Protein AF-A0A960SB76-F1 (afdb_monomer_lite)

Radius of gyration: 14.6 Å; chains: 1; bounding box: 29×30×38 Å

Structure (mmCIF, N/CA/C/O backbone):
data_AF-A0A960SB76-F1
#
_entry.id   AF-A0A960SB76-F1
#
loop_
_atom_site.group_PDB
_atom_site.id
_atom_site.type_symbol
_atom_site.label_atom_id
_atom_site.label_alt_id
_atom_site.label_comp_id
_atom_site.label_asym_id
_atom_site.label_entity_id
_atom_site.label_seq_id
_atom_site.pdbx_PDB_ins_code
_atom_site.Cartn_x
_atom_site.Cartn_y
_atom_site.Cartn_z
_atom_site.occupancy
_atom_site.B_iso_or_equiv
_atom_site.auth_seq_id
_atom_site.auth_comp_id
_atom_site.auth_asym_id
_atom_site.auth_atom_id
_atom_site.pdbx_PDB_model_num
ATOM 1 N N . LEU A 1 1 ? -4.091 17.063 -7.296 1.00 58.09 1 LEU A N 1
ATOM 2 C CA . LEU A 1 1 ? -5.217 17.994 -7.557 1.00 58.09 1 LEU A CA 1
ATOM 3 C C . LEU A 1 1 ? -6.334 17.389 -8.410 1.00 58.09 1 LEU A C 1
ATOM 5 O O . LEU A 1 1 ? -7.477 17.639 -8.070 1.00 58.09 1 LEU A O 1
ATOM 9 N N . LYS A 1 2 ? -6.054 16.596 -9.459 1.00 62.38 2 LYS A N 1
ATOM 10 C CA . LYS A 1 2 ? -7.099 16.013 -10.329 1.00 62.38 2 LYS A CA 1
ATOM 11 C C . LYS A 1 2 ? -8.183 15.216 -9.572 1.00 62.38 2 LYS A C 1
ATOM 13 O O . LYS A 1 2 ? -9.356 15.488 -9.779 1.00 62.38 2 LYS A O 1
ATOM 18 N N . LEU A 1 3 ? -7.796 14.330 -8.636 1.00 62.97 3 LEU A N 1
ATOM 19 C CA . LEU A 1 3 ? -8.741 13.572 -7.782 1.00 62.97 3 LEU A CA 1
ATOM 20 C C . LEU A 1 3 ? -9.740 14.486 -7.058 1.00 62.97 3 LEU A C 1
ATOM 22 O O . LEU A 1 3 ? -10.942 14.267 -7.131 1.00 62.97 3 LEU A O 1
ATOM 26 N N . PHE A 1 4 ? -9.223 15.518 -6.393 1.00 72.00 4 PHE A N 1
ATOM 27 C CA . PHE A 1 4 ? -10.027 16.443 -5.601 1.00 72.00 4 PHE A CA 1
ATOM 28 C C . PHE A 1 4 ? -10.940 17.313 -6.472 1.00 72.00 4 PHE A C 1
ATOM 30 O O . PHE A 1 4 ? -12.082 17.556 -6.108 1.00 72.00 4 PHE A O 1
ATOM 37 N N . LEU A 1 5 ? -10.448 17.773 -7.625 1.00 75.56 5 LEU A N 1
ATOM 38 C CA . LEU A 1 5 ? -11.199 18.675 -8.501 1.00 75.56 5 LEU A CA 1
ATOM 39 C C . LEU A 1 5 ? -12.316 17.977 -9.285 1.00 75.56 5 LEU A C 1
ATOM 41 O O . LEU A 1 5 ? -13.345 18.594 -9.527 1.00 75.56 5 LEU A O 1
ATOM 45 N N . GLU A 1 6 ? -12.099 16.736 -9.722 1.00 79.69 6 GLU A N 1
ATOM 46 C CA . GLU A 1 6 ? -13.052 16.025 -10.589 1.00 79.69 6 GLU A CA 1
ATOM 47 C C . GLU A 1 6 ? -13.987 15.095 -9.812 1.00 79.69 6 GLU A C 1
ATOM 49 O O . GLU A 1 6 ? -15.130 14.916 -10.216 1.00 79.69 6 GLU A O 1
ATOM 54 N N . ASN A 1 7 ? -13.509 14.501 -8.715 1.00 75.75 7 ASN A N 1
ATOM 55 C CA . ASN A 1 7 ? -14.227 13.444 -7.999 1.00 75.75 7 ASN A CA 1
ATOM 56 C C . ASN A 1 7 ? -14.425 13.754 -6.504 1.00 75.75 7 ASN A C 1
ATOM 58 O O . ASN A 1 7 ? -14.872 12.890 -5.760 1.00 75.75 7 ASN A O 1
ATOM 62 N N . GLU A 1 8 ? -14.037 14.952 -6.048 1.00 81.88 8 GLU A N 1
ATOM 63 C CA . GLU A 1 8 ? -14.152 15.400 -4.648 1.00 81.88 8 GLU A CA 1
ATOM 64 C C . GLU A 1 8 ? -13.458 14.486 -3.616 1.00 81.88 8 GLU A C 1
ATOM 66 O O . GLU A 1 8 ? -13.692 14.584 -2.412 1.00 81.88 8 GLU A O 1
ATOM 71 N N . TYR A 1 9 ? -12.529 13.634 -4.060 1.00 83.19 9 TYR A N 1
ATOM 72 C CA . TYR A 1 9 ? -11.743 12.794 -3.162 1.00 83.19 9 TYR A CA 1
ATOM 73 C C . TYR A 1 9 ? -10.602 13.591 -2.524 1.00 83.19 9 TYR A C 1
ATOM 75 O O . TYR A 1 9 ? -9.678 14.058 -3.202 1.00 83.19 9 TYR A O 1
ATOM 83 N N . ALA A 1 10 ? -10.637 13.695 -1.196 1.00 84.94 10 ALA A N 1
ATOM 84 C CA . ALA A 1 10 ? -9.506 14.114 -0.380 1.00 84.94 10 ALA A CA 1
ATOM 85 C C . ALA A 1 10 ? -8.703 12.875 0.036 1.00 84.94 10 ALA A C 1
ATOM 87 O O . ALA A 1 10 ? -9.255 11.942 0.614 1.00 84.94 10 ALA A O 1
ATOM 88 N N . VAL A 1 11 ? -7.408 12.860 -0.282 1.00 89.19 11 VAL A N 1
ATOM 89 C CA . VAL A 1 11 ? -6.522 11.727 0.008 1.00 89.19 11 VAL A CA 1
ATOM 90 C C . VAL A 1 11 ? -5.282 12.234 0.722 1.00 89.19 11 VAL A C 1
ATOM 92 O O . VAL A 1 11 ? -4.611 13.143 0.229 1.00 89.19 11 VAL A O 1
ATOM 95 N N . ASP A 1 12 ? -4.959 11.599 1.844 1.00 92.19 12 ASP A N 1
ATOM 96 C CA . ASP A 1 12 ? -3.690 11.787 2.534 1.00 92.19 12 ASP A CA 1
ATOM 97 C C . ASP A 1 12 ? -2.642 10.845 1.936 1.00 92.19 12 ASP A C 1
ATOM 99 O O . ASP A 1 12 ? -2.794 9.622 1.947 1.00 92.19 12 ASP A O 1
ATOM 103 N N . VAL A 1 13 ? -1.561 11.413 1.399 1.00 93.44 13 VAL A N 1
ATOM 104 C CA . VAL A 1 13 ? -0.442 10.632 0.860 1.00 93.44 13 VAL A CA 1
ATOM 105 C C . VAL A 1 13 ? 0.603 10.457 1.953 1.00 93.44 13 VAL A C 1
ATOM 107 O O . VAL A 1 13 ? 1.308 11.400 2.311 1.00 93.44 13 VAL A O 1
ATOM 110 N N . ILE A 1 14 ? 0.714 9.236 2.472 1.00 94.00 14 ILE A N 1
ATOM 111 C CA . ILE A 1 14 ? 1.694 8.881 3.501 1.00 94.00 14 ILE A CA 1
ATOM 112 C C . ILE A 1 14 ? 2.873 8.171 2.839 1.00 94.00 14 ILE A C 1
ATOM 114 O O . ILE A 1 14 ? 2.724 7.077 2.301 1.00 94.00 14 ILE A O 1
ATOM 118 N N . ILE A 1 15 ? 4.056 8.783 2.911 1.00 94.12 15 ILE A N 1
ATOM 119 C CA . ILE A 1 15 ? 5.309 8.190 2.430 1.00 94.12 15 ILE A CA 1
ATOM 120 C C . ILE A 1 15 ? 6.125 7.757 3.654 1.00 94.12 15 ILE A C 1
ATOM 122 O O . ILE A 1 15 ? 6.704 8.615 4.329 1.00 94.12 15 ILE A O 1
ATOM 126 N N . PRO A 1 16 ? 6.172 6.455 3.990 1.00 90.81 16 PRO A N 1
ATOM 127 C CA . PRO A 1 16 ? 6.991 5.985 5.097 1.00 90.81 16 PRO A CA 1
ATOM 128 C C . PRO A 1 16 ? 8.476 6.161 4.758 1.00 90.81 16 PRO A C 1
ATOM 130 O O . PRO A 1 16 ? 8.943 5.753 3.698 1.00 90.81 16 PRO A O 1
ATOM 133 N N . THR A 1 17 ? 9.241 6.755 5.672 1.00 90.00 17 THR A N 1
ATOM 134 C CA . THR A 1 17 ? 10.686 6.989 5.494 1.00 90.00 17 THR A CA 1
ATOM 135 C C . THR A 1 17 ? 11.538 5.745 5.759 1.00 90.00 17 THR A C 1
ATOM 137 O O . THR A 1 17 ? 12.723 5.729 5.435 1.00 90.00 17 THR A O 1
ATOM 140 N N . GLN A 1 18 ? 10.948 4.703 6.350 1.00 92.00 18 GLN A N 1
ATOM 141 C CA . GLN A 1 18 ? 11.602 3.443 6.694 1.00 92.00 18 GLN A CA 1
ATOM 142 C C . GLN A 1 18 ? 10.618 2.270 6.602 1.00 92.00 18 GLN A C 1
ATOM 144 O O . GLN A 1 18 ? 9.436 2.416 6.908 1.00 92.00 18 GLN A O 1
ATOM 149 N N . ILE A 1 19 ? 11.127 1.095 6.222 1.00 90.88 19 ILE A N 1
ATOM 150 C CA . ILE A 1 19 ? 10.364 -0.168 6.187 1.00 90.88 19 ILE A CA 1
ATOM 151 C C . ILE A 1 19 ? 10.632 -1.009 7.445 1.00 90.88 19 ILE A C 1
ATOM 153 O O . ILE A 1 19 ? 9.782 -1.781 7.881 1.00 90.88 19 ILE A O 1
ATOM 157 N N . LYS A 1 20 ? 11.813 -0.857 8.057 1.00 92.56 20 LYS A N 1
ATOM 158 C CA . LYS A 1 20 ? 12.216 -1.603 9.250 1.00 92.56 20 LYS A CA 1
ATOM 159 C C . LYS A 1 20 ? 13.014 -0.705 10.209 1.00 92.56 20 LYS A C 1
ATOM 161 O O . LYS A 1 20 ? 14.111 -0.292 9.836 1.00 92.56 20 LYS A O 1
ATOM 166 N N . PRO A 1 21 ? 12.520 -0.457 11.437 1.00 92.50 21 PRO A N 1
ATOM 167 C CA . PRO A 1 21 ? 11.187 -0.827 11.930 1.00 92.50 21 PRO A CA 1
ATOM 168 C C . PRO A 1 21 ? 10.080 -0.065 11.183 1.00 92.50 21 PRO A C 1
ATOM 170 O O . PRO A 1 21 ? 10.284 1.080 10.786 1.00 92.50 21 PRO A O 1
ATOM 173 N N . LEU A 1 22 ? 8.917 -0.687 10.987 1.00 92.56 22 LEU A N 1
ATOM 174 C CA . LEU A 1 22 ? 7.781 -0.024 10.342 1.00 92.56 22 LEU A CA 1
ATOM 175 C C . LEU A 1 22 ? 7.196 1.045 11.294 1.00 92.56 22 LEU A C 1
ATOM 177 O O . LEU A 1 22 ? 7.074 0.775 12.493 1.00 92.56 22 LEU A O 1
ATOM 181 N N . PRO A 1 23 ? 6.891 2.273 10.827 1.00 93.62 23 PRO A N 1
ATOM 182 C CA . PRO A 1 23 ? 6.326 3.307 11.687 1.00 93.62 23 PRO A CA 1
ATOM 183 C C . PRO A 1 23 ? 4.856 3.019 12.027 1.00 93.62 23 PRO A C 1
ATOM 185 O O . PRO A 1 23 ? 4.184 2.209 11.388 1.00 93.62 23 PRO A O 1
ATOM 188 N N . SER A 1 24 ? 4.329 3.713 13.034 1.00 92.50 24 SER A N 1
ATOM 189 C CA . SER A 1 24 ? 2.886 3.764 13.265 1.00 92.50 24 SER A CA 1
ATOM 190 C C . SER A 1 24 ? 2.203 4.657 12.227 1.00 92.50 24 SER A C 1
ATOM 192 O O . SER A 1 24 ? 2.793 5.603 11.707 1.00 92.50 24 SER A O 1
ATOM 194 N N . PHE A 1 25 ? 0.936 4.364 11.948 1.00 94.50 25 PHE A N 1
ATOM 195 C CA . PHE A 1 25 ? 0.111 5.130 11.018 1.00 94.50 25 PHE A CA 1
ATOM 196 C C . PHE A 1 25 ? -1.017 5.840 11.776 1.00 94.50 25 PHE A C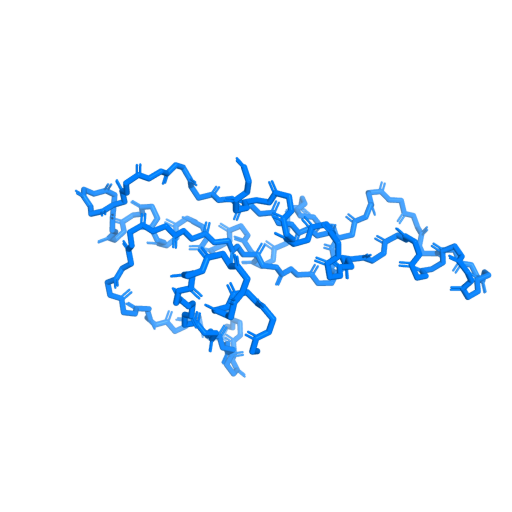 1
ATOM 198 O O . PHE A 1 25 ? -1.485 5.309 12.791 1.00 94.50 25 PHE A O 1
ATOM 205 N N . PRO A 1 26 ? -1.470 7.019 11.310 1.00 94.12 26 PRO A N 1
ATOM 206 C CA . PRO A 1 26 ? -2.648 7.673 11.867 1.00 94.12 26 PRO A CA 1
ATOM 207 C C . PRO A 1 26 ? -3.905 6.812 11.644 1.00 94.12 26 PRO A C 1
ATOM 209 O O . PRO A 1 26 ? -3.879 5.898 10.816 1.00 94.12 26 PRO A O 1
ATOM 212 N N . PRO A 1 27 ? -5.008 7.078 12.361 1.00 94.00 27 PRO A N 1
ATOM 213 C CA . PRO A 1 27 ? -6.286 6.421 12.104 1.00 94.00 27 PRO A CA 1
ATOM 214 C C . PRO A 1 27 ? -6.763 6.661 10.667 1.00 94.00 27 PRO A C 1
ATOM 216 O O . PRO A 1 27 ? -6.826 7.804 10.217 1.00 94.00 27 PRO A O 1
ATOM 219 N N . MET A 1 28 ? -7.118 5.588 9.965 1.00 93.25 28 MET A N 1
ATOM 220 C CA . MET A 1 28 ? -7.579 5.610 8.578 1.00 93.25 28 MET A CA 1
ATOM 221 C C . MET A 1 28 ? -8.844 4.764 8.419 1.00 93.25 28 MET A C 1
ATOM 223 O O . MET A 1 28 ? -9.087 3.818 9.171 1.00 93.25 28 MET A O 1
ATOM 227 N N . LYS A 1 29 ? -9.649 5.121 7.417 1.00 94.06 29 LYS A N 1
ATOM 228 C CA . LYS A 1 29 ? -10.914 4.449 7.087 1.00 94.06 29 LYS A CA 1
ATOM 229 C C . LYS A 1 29 ? -10.806 3.616 5.816 1.00 94.06 29 LYS A C 1
ATOM 231 O O . LYS A 1 29 ? -11.243 2.471 5.783 1.00 94.06 29 LYS A O 1
ATOM 236 N N . ASN A 1 30 ? -10.166 4.168 4.790 1.00 94.44 30 ASN A N 1
ATOM 237 C CA . ASN A 1 30 ? -9.941 3.522 3.503 1.00 94.44 30 ASN A CA 1
ATOM 238 C C . ASN A 1 30 ? -8.451 3.613 3.195 1.00 94.44 30 ASN A C 1
ATOM 240 O O . ASN A 1 30 ? -7.856 4.682 3.327 1.00 94.44 30 ASN A O 1
ATOM 244 N N . VAL A 1 31 ? -7.845 2.488 2.824 1.00 96.31 31 VAL A N 1
ATOM 245 C CA . VAL A 1 31 ? -6.396 2.396 2.645 1.00 96.31 31 VAL A CA 1
ATOM 246 C C . VAL A 1 31 ? -6.088 1.705 1.327 1.00 96.31 31 VAL A C 1
ATOM 248 O O . VAL A 1 31 ? -6.519 0.575 1.094 1.00 96.31 31 VAL A O 1
ATOM 251 N N . LEU A 1 32 ? -5.286 2.383 0.508 1.00 97.12 32 LEU A N 1
ATOM 252 C CA . LEU A 1 32 ? -4.611 1.822 -0.653 1.00 97.12 32 LEU A CA 1
ATOM 253 C C . LEU A 1 32 ? -3.105 1.872 -0.400 1.00 97.12 32 LEU A C 1
ATOM 255 O O . LEU A 1 32 ? -2.535 2.946 -0.215 1.00 97.12 32 LEU A O 1
ATOM 259 N N . ILE A 1 33 ? -2.462 0.710 -0.403 1.00 96.94 33 ILE A N 1
ATOM 260 C CA . ILE A 1 33 ? -1.006 0.595 -0.323 1.00 96.94 33 ILE A CA 1
ATOM 261 C C . ILE A 1 33 ? -0.480 0.44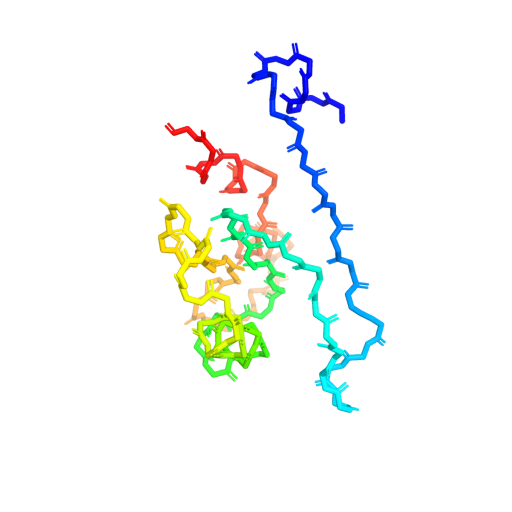8 -1.745 1.00 96.94 33 ILE A C 1
ATOM 263 O O . ILE A 1 33 ? -0.916 -0.448 -2.465 1.00 96.94 33 ILE A O 1
ATOM 267 N N . VAL A 1 34 ? 0.451 1.312 -2.139 1.00 96.94 34 VAL A N 1
ATOM 268 C CA . VAL A 1 34 ? 1.073 1.279 -3.467 1.00 96.94 34 VAL A CA 1
ATOM 269 C C . VAL A 1 34 ? 2.563 0.997 -3.308 1.00 96.94 34 VAL A C 1
ATOM 271 O O . VAL A 1 34 ? 3.250 1.711 -2.577 1.00 96.94 34 VAL A O 1
ATOM 274 N N . GLU A 1 35 ? 3.068 -0.035 -3.977 1.00 95.50 35 GLU A N 1
ATOM 275 C CA . GLU A 1 35 ? 4.488 -0.397 -3.977 1.00 95.50 35 GLU A CA 1
ATOM 276 C C . GLU A 1 35 ? 5.004 -0.646 -5.402 1.00 95.50 35 GLU A C 1
ATOM 278 O O . GLU A 1 35 ? 4.258 -1.061 -6.276 1.00 95.50 35 GLU A O 1
ATOM 283 N N . GLU A 1 36 ? 6.281 -0.364 -5.668 1.00 94.25 36 GLU A N 1
ATOM 284 C CA . GLU A 1 36 ? 6.872 -0.609 -6.995 1.00 94.25 36 GLU A CA 1
ATOM 285 C C . GLU A 1 36 ? 7.000 -2.110 -7.291 1.00 94.25 36 GLU A C 1
ATOM 287 O O . GLU A 1 36 ? 6.847 -2.540 -8.425 1.00 94.25 36 GLU A O 1
ATOM 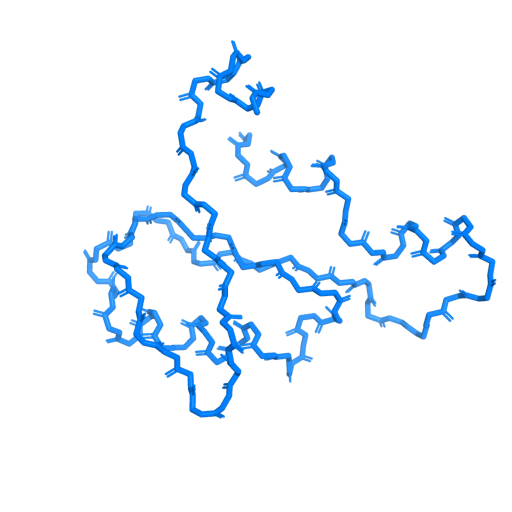292 N N . ALA A 1 37 ? 7.271 -2.920 -6.267 1.00 93.88 37 ALA A N 1
ATOM 293 C CA . ALA A 1 37 ? 7.439 -4.361 -6.404 1.00 93.88 37 ALA A CA 1
ATOM 294 C C . ALA A 1 37 ? 6.090 -5.093 -6.560 1.00 93.88 37 ALA A C 1
ATOM 296 O O . ALA A 1 37 ? 5.031 -4.538 -6.256 1.00 93.88 37 ALA A O 1
ATOM 297 N N . PRO A 1 38 ? 6.095 -6.370 -6.978 1.00 95.81 38 PRO A N 1
ATOM 298 C CA . PRO A 1 38 ? 4.913 -7.213 -6.874 1.00 95.81 38 PRO A CA 1
ATOM 299 C C . PRO A 1 38 ? 4.422 -7.327 -5.429 1.00 95.81 38 PRO A C 1
ATOM 301 O O . PRO A 1 38 ? 5.209 -7.427 -4.489 1.00 95.81 38 PRO A O 1
ATOM 304 N N . THR A 1 39 ? 3.103 -7.385 -5.252 1.00 96.62 39 THR A N 1
ATOM 305 C CA . THR A 1 39 ? 2.486 -7.355 -3.913 1.00 96.62 39 THR A CA 1
ATOM 306 C C . THR A 1 39 ? 2.720 -8.623 -3.087 1.00 96.62 39 THR A C 1
ATOM 308 O O . THR A 1 39 ? 2.557 -8.634 -1.861 1.00 96.62 39 THR A O 1
ATOM 311 N N . ALA A 1 40 ? 3.064 -9.738 -3.730 1.00 95.31 40 ALA A N 1
ATOM 312 C CA . ALA A 1 40 ? 3.319 -10.996 -3.044 1.00 95.31 40 ALA A CA 1
ATOM 313 C C . ALA A 1 40 ? 4.619 -10.906 -2.234 1.00 95.31 40 ALA A C 1
ATOM 315 O O . ALA A 1 40 ? 5.684 -10.672 -2.795 1.00 95.31 40 ALA A O 1
ATOM 316 N N . HIS A 1 41 ? 4.535 -11.146 -0.922 1.00 93.69 41 HIS A N 1
ATOM 317 C CA . HIS A 1 41 ? 5.679 -11.087 0.004 1.00 93.69 41 HIS A CA 1
ATOM 318 C C . HIS A 1 41 ? 6.390 -9.713 0.060 1.00 93.69 41 HIS A C 1
ATOM 320 O O . HIS A 1 41 ? 7.515 -9.628 0.550 1.00 93.69 41 HIS A O 1
ATOM 326 N N . GLY A 1 42 ? 5.741 -8.650 -0.430 1.00 93.19 42 GLY A N 1
ATOM 327 C CA . GLY A 1 42 ? 6.234 -7.273 -0.386 1.00 93.19 42 GLY A CA 1
ATOM 328 C C . GLY A 1 42 ? 6.067 -6.616 0.985 1.00 93.19 42 GLY A C 1
ATOM 329 O O . GLY A 1 42 ? 5.377 -7.128 1.872 1.00 93.19 42 GLY A O 1
ATOM 330 N N . TRP A 1 43 ? 6.673 -5.441 1.163 1.00 95.69 43 TRP A N 1
ATOM 331 C CA . TRP A 1 43 ? 6.576 -4.684 2.417 1.00 95.69 43 TRP A CA 1
ATOM 332 C C . TRP A 1 43 ? 5.159 -4.145 2.649 1.00 95.69 43 TRP A C 1
ATOM 334 O O . TRP A 1 43 ? 4.740 -3.993 3.798 1.00 95.69 43 TRP A O 1
ATOM 344 N N . GLY A 1 44 ? 4.380 -3.946 1.579 1.00 96.81 44 GLY A N 1
ATOM 345 C CA . GLY A 1 44 ? 2.967 -3.604 1.690 1.00 96.81 44 GLY A CA 1
ATOM 346 C C . GLY A 1 44 ? 2.134 -4.668 2.418 1.00 96.81 44 GLY A C 1
ATOM 347 O O . GLY A 1 44 ? 1.086 -4.346 2.975 1.00 96.81 44 GLY A O 1
ATOM 348 N N . ALA A 1 45 ? 2.590 -5.927 2.470 1.00 96.75 45 ALA A N 1
ATOM 349 C CA . ALA A 1 45 ? 1.937 -6.970 3.264 1.00 96.75 45 ALA A CA 1
ATOM 350 C C . ALA A 1 45 ? 2.079 -6.725 4.777 1.00 96.75 45 ALA A C 1
ATOM 352 O O . ALA A 1 45 ? 1.110 -6.904 5.513 1.00 96.75 45 ALA A O 1
ATOM 353 N N . GLU A 1 46 ? 3.249 -6.266 5.229 1.00 96.62 46 GLU A N 1
ATOM 354 C CA . GLU A 1 46 ? 3.500 -5.940 6.640 1.00 96.62 46 GLU A CA 1
ATOM 355 C C . GLU A 1 46 ? 2.674 -4.725 7.077 1.00 96.62 46 GLU A C 1
ATOM 357 O O . GLU A 1 46 ? 2.047 -4.740 8.135 1.00 96.62 46 GLU A O 1
ATOM 362 N N . VAL A 1 47 ? 2.584 -3.702 6.219 1.00 96.75 47 VAL A N 1
ATOM 363 C CA . VAL A 1 47 ? 1.713 -2.538 6.454 1.00 96.75 47 VAL A CA 1
ATOM 364 C C . VAL A 1 47 ? 0.255 -2.968 6.582 1.00 96.75 47 VAL A C 1
ATOM 366 O O . VAL A 1 47 ? -0.416 -2.578 7.536 1.00 96.75 47 VAL A O 1
ATOM 369 N N . ALA A 1 48 ? -0.236 -3.802 5.661 1.00 97.38 48 ALA A N 1
ATOM 370 C CA . ALA A 1 48 ? -1.604 -4.305 5.719 1.00 97.38 48 ALA A CA 1
ATOM 371 C C . ALA A 1 48 ? -1.865 -5.112 7.000 1.00 97.38 48 ALA A C 1
ATOM 373 O O . ALA A 1 48 ? -2.905 -4.928 7.632 1.00 97.38 48 ALA A O 1
ATOM 374 N N . ALA A 1 49 ? -0.919 -5.958 7.417 1.00 97.06 49 ALA A N 1
ATOM 375 C CA . ALA A 1 49 ? -1.024 -6.732 8.649 1.00 97.06 49 ALA A CA 1
ATOM 376 C C . ALA A 1 49 ? -1.056 -5.831 9.896 1.00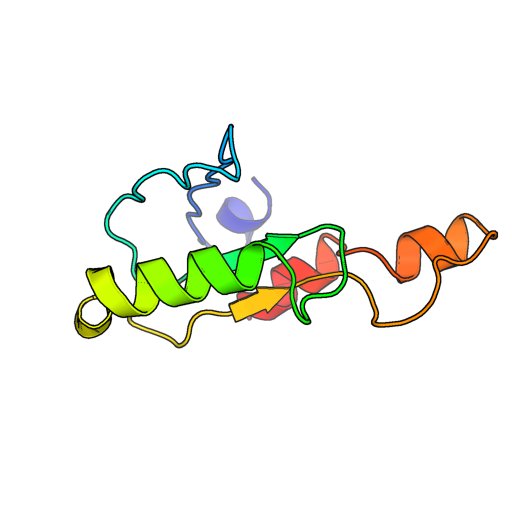 97.06 49 ALA A C 1
ATOM 378 O O . ALA A 1 49 ? -1.928 -6.002 10.750 1.00 97.06 49 ALA A O 1
ATOM 379 N N . GLN A 1 50 ? -0.169 -4.833 9.983 1.00 96.50 50 GLN A N 1
ATOM 380 C CA . GLN A 1 50 ? -0.149 -3.876 11.092 1.00 96.50 50 GLN A CA 1
ATOM 381 C C . GLN A 1 50 ? -1.456 -3.075 11.166 1.00 96.50 50 GLN A C 1
ATOM 383 O O . GLN A 1 50 ? -2.025 -2.927 12.249 1.00 96.50 50 GLN A O 1
ATOM 388 N N . LEU A 1 51 ? -1.953 -2.566 10.036 1.00 97.06 51 LEU A N 1
ATOM 389 C CA . LEU A 1 51 ? -3.201 -1.799 9.983 1.00 97.06 51 LEU A CA 1
ATOM 390 C C . LEU A 1 51 ? -4.414 -2.662 10.321 1.00 97.06 51 LEU A C 1
ATOM 392 O O . LEU A 1 51 ? -5.246 -2.244 11.119 1.00 97.06 51 LEU A O 1
ATOM 396 N N . ALA A 1 52 ? -4.486 -3.887 9.804 1.00 97.31 52 ALA A N 1
ATOM 397 C CA . ALA A 1 52 ? -5.529 -4.827 10.190 1.00 97.31 52 ALA A CA 1
ATOM 398 C C . ALA A 1 52 ? -5.475 -5.139 11.695 1.00 97.31 52 ALA A C 1
ATOM 400 O O . ALA A 1 52 ? -6.512 -5.179 12.338 1.00 97.31 52 ALA A O 1
ATOM 401 N N . ALA A 1 53 ? -4.292 -5.300 12.293 1.00 97.06 53 ALA A N 1
ATOM 402 C CA . ALA A 1 53 ? -4.170 -5.580 13.724 1.00 97.06 53 ALA A CA 1
ATOM 403 C C . ALA A 1 53 ? -4.531 -4.378 14.617 1.00 97.06 53 ALA A C 1
ATOM 405 O O . ALA A 1 53 ? -5.077 -4.557 15.705 1.00 97.06 53 ALA A O 1
ATOM 406 N N . THR A 1 54 ? -4.215 -3.157 14.179 1.00 97.06 54 THR A N 1
ATOM 407 C CA . THR A 1 54 ? -4.328 -1.940 15.007 1.00 97.06 54 THR A CA 1
ATOM 408 C C . THR A 1 54 ? -5.577 -1.106 14.730 1.00 97.06 54 THR A C 1
ATOM 410 O O . THR A 1 54 ? -6.005 -0.355 15.603 1.00 97.06 54 THR A O 1
ATOM 413 N N . GLN A 1 55 ? -6.171 -1.235 13.543 1.00 97.12 55 GLN A N 1
ATOM 414 C CA . GLN A 1 55 ? -7.243 -0.367 13.048 1.00 97.12 55 GLN A CA 1
ATOM 415 C C . GLN A 1 55 ? -8.450 -1.146 12.496 1.00 97.12 55 GLN A C 1
ATOM 417 O O . GLN A 1 55 ? -9.326 -0.544 11.887 1.00 97.12 55 GLN A O 1
ATOM 422 N N . PHE A 1 56 ? -8.554 -2.465 12.729 1.00 96.50 56 PHE A N 1
ATOM 423 C CA . PHE A 1 56 ? -9.634 -3.307 12.179 1.00 96.50 56 PHE A CA 1
ATOM 424 C C . PHE A 1 56 ? -11.035 -2.689 12.292 1.00 96.50 56 PHE A C 1
ATOM 426 O O . PHE A 1 56 ? -11.786 -2.665 11.324 1.00 96.50 56 PHE A O 1
ATOM 433 N N . TYR A 1 57 ? -11.378 -2.170 13.473 1.00 96.56 57 TYR A N 1
ATOM 434 C CA . TYR A 1 57 ? -12.714 -1.644 13.761 1.00 96.56 57 TYR A CA 1
ATOM 435 C C . TYR A 1 57 ? -12.989 -0.254 13.169 1.00 96.56 57 TYR A C 1
ATOM 437 O O . TYR A 1 57 ? -14.135 0.186 13.201 1.00 96.56 57 TYR A O 1
ATOM 445 N N . THR A 1 58 ? -11.970 0.453 12.670 1.00 95.44 58 THR A N 1
ATOM 446 C CA . THR A 1 58 ? -12.127 1.787 12.065 1.00 95.44 58 THR A CA 1
ATOM 4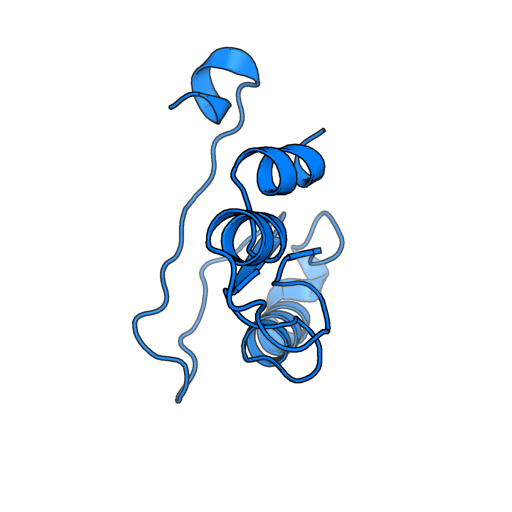47 C C . THR A 1 58 ? -12.130 1.757 10.541 1.00 95.44 58 THR A C 1
ATOM 449 O O . THR A 1 58 ? -12.512 2.750 9.927 1.00 95.44 58 THR A O 1
ATOM 452 N N . LEU A 1 59 ? -11.705 0.647 9.932 1.00 96.44 59 LEU A N 1
ATOM 453 C CA . LEU A 1 59 ? -11.700 0.484 8.483 1.00 96.44 59 LEU A CA 1
ATOM 454 C C . LEU A 1 59 ? -13.135 0.373 7.948 1.00 96.44 59 LEU A C 1
ATOM 456 O O . LEU A 1 59 ? -13.928 -0.442 8.413 1.00 96.44 59 LEU A O 1
ATOM 460 N N . GLU A 1 60 ? -13.449 1.177 6.937 1.00 96.25 60 GLU A N 1
ATOM 461 C CA . GLU A 1 60 ? -14.748 1.198 6.250 1.00 96.25 60 GLU A CA 1
ATOM 462 C C . GLU A 1 60 ? -14.747 0.324 4.982 1.00 96.25 60 GLU A C 1
ATOM 464 O O . GLU A 1 60 ? -15.804 0.033 4.424 1.00 96.25 60 GLU A O 1
ATOM 469 N N . ALA A 1 61 ? -13.571 -0.133 4.538 1.00 94.69 61 ALA A N 1
ATOM 470 C CA . ALA A 1 61 ? -13.395 -1.051 3.416 1.00 94.69 61 ALA A CA 1
ATOM 471 C C . ALA A 1 61 ? -12.161 -1.954 3.624 1.00 94.69 61 ALA A C 1
ATOM 473 O O . ALA A 1 61 ? -11.268 -1.605 4.405 1.00 94.69 61 ALA A O 1
ATOM 474 N N . PRO A 1 62 ? -12.066 -3.101 2.922 1.00 95.69 62 PRO A N 1
ATOM 475 C CA . PRO A 1 62 ? -10.857 -3.920 2.923 1.00 95.69 62 PRO A CA 1
ATOM 476 C C . PRO A 1 62 ? -9.622 -3.121 2.492 1.00 95.69 62 PRO A C 1
ATOM 478 O O . PRO A 1 62 ? -9.694 -2.298 1.581 1.00 95.69 62 PRO A O 1
ATOM 481 N N . ILE A 1 63 ? -8.474 -3.401 3.115 1.00 97.38 63 ILE A N 1
ATOM 482 C CA . ILE A 1 63 ? -7.194 -2.801 2.718 1.00 97.38 63 ILE A CA 1
ATOM 483 C C . ILE A 1 63 ? -6.852 -3.275 1.302 1.00 97.38 63 ILE A C 1
ATOM 485 O O . ILE A 1 63 ? -6.678 -4.473 1.065 1.00 97.38 63 ILE A O 1
ATOM 489 N N . ALA A 1 64 ? -6.725 -2.329 0.377 1.00 96.94 64 ALA A N 1
ATOM 490 C CA . ALA A 1 64 ? -6.321 -2.586 -0.994 1.00 96.94 64 ALA A CA 1
ATOM 491 C C . ALA A 1 64 ? -4.800 -2.475 -1.147 1.00 96.94 64 ALA A C 1
ATOM 493 O O . ALA A 1 64 ? -4.143 -1.671 -0.479 1.00 96.94 64 ALA A O 1
ATOM 494 N N . ARG A 1 65 ? -4.231 -3.274 -2.054 1.00 97.06 65 ARG A N 1
ATOM 495 C CA . ARG A 1 65 ? -2.806 -3.226 -2.397 1.00 97.06 65 ARG A CA 1
ATOM 496 C C . ARG A 1 65 ? -2.634 -3.221 -3.906 1.00 97.06 65 ARG A C 1
ATOM 498 O O . ARG A 1 65 ? -3.230 -4.047 -4.592 1.00 97.06 65 ARG A O 1
ATOM 505 N N . LEU A 1 66 ? -1.795 -2.317 -4.387 1.00 97.38 66 LEU A N 1
ATOM 506 C CA . LEU A 1 66 ? -1.423 -2.166 -5.782 1.00 97.38 66 LEU A CA 1
ATOM 507 C C . LEU A 1 66 ? 0.100 -2.246 -5.886 1.00 97.38 66 LEU A C 1
ATOM 509 O O . LEU A 1 66 ? 0.814 -1.518 -5.201 1.00 97.38 66 LEU A O 1
ATOM 513 N N . GLY A 1 67 ? 0.587 -3.132 -6.742 1.00 96.25 67 GLY A N 1
ATOM 514 C CA . GLY A 1 67 ? 2.008 -3.278 -7.019 1.00 96.25 67 GLY A CA 1
ATOM 515 C C . GLY A 1 67 ? 2.246 -3.638 -8.472 1.00 96.25 67 GLY A C 1
ATOM 516 O O . GLY A 1 67 ? 1.289 -3.703 -9.245 1.00 96.25 67 GLY A O 1
ATOM 517 N N . ALA A 1 68 ? 3.504 -3.863 -8.836 1.00 96.12 68 ALA A N 1
ATOM 518 C CA . ALA A 1 68 ? 3.833 -4.304 -10.183 1.00 96.12 68 ALA A CA 1
ATOM 519 C C . ALA A 1 68 ? 3.293 -5.703 -10.501 1.00 96.12 68 ALA A C 1
ATOM 521 O O . ALA A 1 68 ? 3.008 -6.515 -9.610 1.00 96.12 68 ALA A O 1
ATOM 522 N N . ASP A 1 69 ? 3.212 -5.996 -11.794 1.00 94.81 69 ASP A N 1
ATOM 523 C CA . ASP A 1 69 ? 2.869 -7.321 -12.286 1.00 94.81 69 ASP A CA 1
ATOM 524 C C . ASP A 1 69 ? 3.869 -8.380 -11.795 1.00 94.81 69 ASP A C 1
ATOM 526 O O . ASP A 1 69 ? 5.076 -8.155 -11.694 1.00 94.81 69 ASP A O 1
ATOM 530 N N . ALA A 1 70 ? 3.367 -9.582 -11.497 1.00 94.00 70 ALA A N 1
ATOM 531 C CA . ALA A 1 70 ? 4.150 -10.678 -10.920 1.00 94.00 70 ALA A CA 1
ATOM 532 C C . ALA A 1 70 ? 5.009 -11.423 -11.963 1.00 94.00 70 ALA A C 1
ATOM 534 O O . ALA A 1 70 ? 4.958 -12.650 -12.076 1.00 94.00 70 ALA A O 1
ATOM 535 N N . HIS A 1 71 ? 5.804 -10.686 -12.734 1.00 93.31 71 HIS A N 1
ATOM 536 C CA . HIS A 1 71 ? 6.753 -11.217 -13.706 1.00 93.31 71 HIS A CA 1
ATOM 537 C C . HIS A 1 71 ? 8.086 -10.449 -13.651 1.00 93.31 71 HIS A C 1
ATOM 539 O O . HIS A 1 71 ? 8.144 -9.346 -13.108 1.00 93.31 71 HIS A O 1
ATOM 545 N N . PRO A 1 72 ? 9.183 -11.000 -14.206 1.00 93.06 72 PRO A N 1
ATOM 546 C CA . PRO A 1 72 ? 10.437 -10.260 -14.330 1.00 93.06 72 PRO A CA 1
ATOM 547 C C . PRO A 1 72 ? 10.238 -8.931 -15.065 1.00 93.06 72 PRO A C 1
ATOM 549 O O . PRO A 1 72 ? 9.463 -8.870 -16.023 1.00 93.06 72 PRO A O 1
ATOM 552 N N . ILE A 1 73 ? 10.953 -7.888 -14.637 1.00 93.06 73 ILE A N 1
ATOM 553 C CA . ILE A 1 73 ? 10.851 -6.562 -15.252 1.00 93.06 73 ILE A CA 1
ATOM 554 C C . ILE A 1 73 ? 11.308 -6.631 -16.719 1.00 93.06 73 ILE A C 1
ATOM 556 O O . ILE A 1 73 ? 12.436 -7.058 -16.993 1.00 93.06 73 ILE A O 1
ATOM 560 N N . PRO A 1 74 ? 10.453 -6.237 -17.679 1.00 94.94 74 PRO A N 1
ATOM 561 C CA . PRO A 1 74 ? 10.816 -6.225 -19.089 1.00 94.94 74 PRO A CA 1
ATOM 562 C C . PRO A 1 74 ? 11.920 -5.206 -19.396 1.00 94.94 74 PRO A C 1
ATOM 564 O O . PRO A 1 74 ? 11.902 -4.093 -18.892 1.00 94.94 74 PRO A O 1
ATOM 567 N N . ALA A 1 75 ? 12.833 -5.534 -20.315 1.00 96.00 75 ALA A N 1
ATOM 568 C CA . ALA A 1 75 ? 13.898 -4.607 -20.729 1.00 96.00 75 ALA A CA 1
ATOM 569 C C . ALA A 1 75 ? 13.404 -3.444 -21.615 1.00 96.00 75 ALA A C 1
ATOM 571 O O . ALA A 1 75 ? 14.082 -2.428 -21.759 1.00 96.00 75 ALA A O 1
ATOM 572 N N . SER A 1 76 ? 12.245 -3.601 -22.264 1.00 97.44 76 SER A N 1
ATOM 573 C CA . SER A 1 76 ? 11.635 -2.516 -23.032 1.00 97.44 76 SER A CA 1
ATOM 574 C C . SER A 1 76 ? 11.002 -1.512 -22.081 1.00 97.44 76 SER A C 1
ATOM 576 O O . SER A 1 76 ? 10.085 -1.871 -21.346 1.00 97.44 76 SER A O 1
ATOM 578 N N . LYS A 1 77 ? 11.392 -0.239 -22.192 1.00 95.62 77 LYS A N 1
ATOM 579 C CA . LYS A 1 77 ? 10.845 0.858 -21.381 1.00 95.62 77 LYS A CA 1
ATOM 580 C C . LYS A 1 77 ? 9.314 0.925 -21.401 1.00 95.62 77 LYS A C 1
ATOM 582 O O . LYS A 1 77 ? 8.696 1.238 -20.387 1.00 95.62 77 LYS A O 1
ATOM 587 N N . SER A 1 78 ? 8.691 0.643 -22.548 1.00 96.50 78 SER A N 1
ATOM 588 C CA . SER A 1 78 ? 7.228 0.667 -22.664 1.00 96.50 78 SER A CA 1
ATOM 589 C C . SER A 1 78 ? 6.566 -0.450 -21.856 1.00 96.50 78 SER A C 1
ATOM 591 O O . SER A 1 78 ? 5.508 -0.236 -21.279 1.00 96.50 78 SER A O 1
ATOM 593 N N . LEU A 1 79 ? 7.192 -1.628 -21.810 1.00 95.44 79 LEU A N 1
ATOM 594 C CA . LEU A 1 79 ? 6.686 -2.785 -21.074 1.00 95.44 79 LEU A CA 1
ATOM 595 C C . LEU A 1 79 ? 7.024 -2.697 -19.583 1.00 95.44 79 LEU A C 1
ATOM 597 O O . LEU A 1 79 ? 6.191 -3.051 -18.762 1.00 95.44 79 LEU A O 1
ATOM 601 N N . GLU A 1 80 ? 8.199 -2.172 -19.235 1.00 95.00 80 GLU A N 1
ATOM 602 C CA . GLU A 1 80 ? 8.555 -1.816 -17.858 1.00 95.00 80 GLU A CA 1
ATOM 603 C C . GLU A 1 80 ? 7.522 -0.845 -17.278 1.00 95.00 80 GLU A C 1
ATOM 605 O O . GLU A 1 80 ? 6.911 -1.135 -16.255 1.00 95.00 80 GLU A O 1
ATOM 610 N N . THR A 1 81 ? 7.241 0.255 -17.986 1.00 95.38 81 THR A N 1
ATOM 611 C CA . THR A 1 81 ? 6.239 1.240 -17.547 1.00 95.38 81 THR A CA 1
ATOM 612 C C . THR A 1 81 ? 4.864 0.593 -17.382 1.00 95.38 81 THR A C 1
ATOM 614 O O . THR A 1 81 ? 4.208 0.818 -16.374 1.00 95.38 81 THR A O 1
ATOM 617 N N . ALA A 1 82 ? 4.442 -0.246 -18.332 1.00 94.25 82 ALA A N 1
ATOM 618 C CA . ALA A 1 82 ? 3.157 -0.939 -18.251 1.00 94.25 82 ALA A CA 1
ATOM 619 C C . ALA A 1 82 ? 3.063 -1.914 -17.064 1.00 94.25 82 ALA A C 1
ATOM 621 O O . ALA A 1 82 ? 1.969 -2.113 -16.550 1.00 94.25 82 ALA A O 1
ATOM 622 N N . SER A 1 83 ? 4.190 -2.486 -16.628 1.00 94.75 83 SER A N 1
ATOM 623 C CA . SER A 1 83 ? 4.237 -3.413 -15.492 1.00 94.75 83 SER A CA 1
ATOM 624 C C . SER A 1 83 ? 4.224 -2.730 -14.125 1.00 94.75 83 SER A C 1
ATOM 626 O O . SER A 1 83 ? 3.952 -3.392 -13.129 1.00 94.75 83 SER A O 1
ATOM 628 N N . LEU A 1 84 ? 4.527 -1.429 -14.059 1.00 95.75 84 LEU A N 1
ATOM 629 C CA . LEU A 1 84 ? 4.554 -0.650 -12.820 1.00 95.75 84 LEU A CA 1
ATOM 630 C C . LEU A 1 84 ? 3.195 0.023 -12.560 1.00 95.75 84 LEU A C 1
ATOM 632 O O . LEU A 1 84 ? 2.513 0.399 -13.517 1.00 95.75 84 LEU A O 1
ATOM 636 N N . PRO A 1 85 ? 2.819 0.280 -11.291 1.00 95.75 85 PRO A N 1
ATOM 637 C CA . PRO A 1 85 ? 1.615 1.040 -10.968 1.00 95.75 85 PRO A CA 1
ATOM 638 C C . PRO A 1 85 ? 1.560 2.395 -11.682 1.00 95.75 85 PRO A C 1
ATOM 640 O O . PRO A 1 85 ? 2.452 3.230 -11.528 1.00 95.75 85 PRO A O 1
ATOM 643 N N . GLN A 1 86 ? 0.484 2.622 -12.435 1.00 94.81 86 GLN A N 1
ATOM 644 C CA . GLN A 1 86 ? 0.224 3.885 -13.123 1.00 94.81 86 GLN A CA 1
ATOM 645 C C . GLN A 1 86 ? -0.857 4.694 -12.409 1.00 94.81 86 GLN A C 1
ATOM 647 O O . GLN A 1 86 ? -1.640 4.171 -11.611 1.00 94.81 86 GLN A O 1
ATOM 652 N N . ILE A 1 87 ? -0.920 5.985 -12.735 1.00 91.62 87 ILE A N 1
ATOM 653 C CA . ILE A 1 87 ? -1.938 6.903 -12.216 1.00 91.62 87 ILE A CA 1
ATOM 654 C C . ILE A 1 87 ? -3.338 6.344 -12.501 1.00 91.62 87 ILE A C 1
ATOM 656 O O . ILE A 1 87 ? -4.184 6.304 -11.611 1.00 91.62 87 ILE A O 1
ATOM 660 N N . GLU A 1 88 ? -3.562 5.856 -13.717 1.00 90.12 88 GLU A N 1
ATOM 661 C CA . GLU A 1 88 ? -4.825 5.281 -14.176 1.00 90.12 88 GLU A CA 1
ATOM 662 C C . GLU A 1 88 ? -5.238 4.072 -13.329 1.00 90.12 88 GLU A C 1
ATOM 664 O O . GLU A 1 88 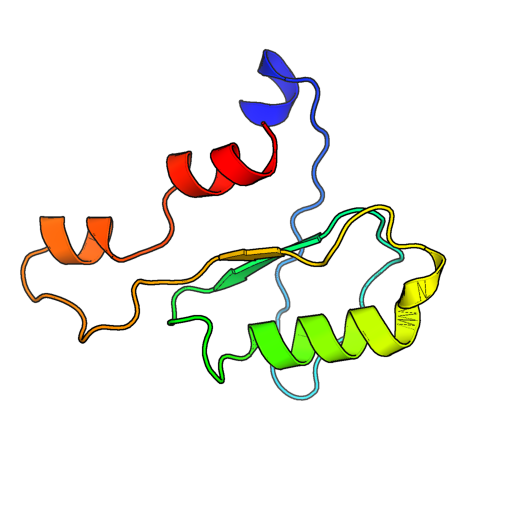? -6.401 3.961 -12.946 1.00 90.12 88 GLU A O 1
ATOM 669 N N . THR A 1 89 ? -4.287 3.204 -12.978 1.00 91.50 89 THR A N 1
ATOM 670 C CA . THR A 1 89 ? -4.538 2.027 -12.137 1.00 91.50 89 THR A CA 1
ATOM 671 C C . THR A 1 89 ? -4.866 2.419 -10.696 1.00 91.50 89 THR A C 1
ATOM 673 O O . THR A 1 89 ? -5.720 1.798 -10.074 1.00 91.50 89 THR A O 1
ATOM 676 N N . ILE A 1 90 ? -4.248 3.481 -10.164 1.00 92.19 90 ILE A N 1
ATOM 677 C CA . ILE A 1 90 ? -4.586 4.021 -8.836 1.00 92.19 90 ILE A CA 1
ATOM 678 C C . ILE A 1 90 ? -6.030 4.544 -8.820 1.00 92.19 90 ILE A C 1
ATOM 680 O O . ILE A 1 90 ? -6.767 4.278 -7.873 1.00 92.19 90 ILE A O 1
ATOM 684 N N . PHE A 1 91 ? -6.459 5.250 -9.871 1.00 87.94 91 PHE A N 1
ATOM 685 C CA . PHE A 1 91 ? -7.818 5.798 -9.963 1.00 87.94 91 PHE A CA 1
ATOM 686 C C . PHE A 1 91 ? -8.917 4.725 -9.931 1.00 87.94 91 PHE A C 1
ATOM 688 O O . PHE A 1 91 ? -9.991 4.985 -9.390 1.00 87.94 91 PHE A O 1
ATOM 695 N N . GLN A 1 92 ? -8.648 3.519 -10.439 1.00 87.25 92 GLN A N 1
ATOM 696 C CA . GLN A 1 92 ? -9.609 2.408 -10.423 1.00 87.25 92 GLN A CA 1
ATOM 697 C C . GLN A 1 92 ? -10.010 1.960 -9.011 1.00 87.25 92 GLN A C 1
ATOM 699 O O . GLN A 1 92 ? -11.058 1.351 -8.856 1.00 87.25 92 GLN A O 1
ATOM 704 N N . PHE A 1 93 ? -9.216 2.266 -7.981 1.00 84.50 93 PHE A N 1
ATOM 705 C CA . PHE A 1 93 ? -9.561 1.945 -6.590 1.00 84.50 93 PHE A CA 1
ATOM 706 C C . PHE A 1 93 ? -10.518 2.951 -5.941 1.00 84.50 93 PHE A C 1
ATOM 708 O O . PHE A 1 93 ? -11.013 2.691 -4.846 1.00 84.50 93 PHE A O 1
ATOM 715 N N . PHE A 1 94 ? -10.757 4.096 -6.584 1.00 76.38 94 PHE A N 1
ATOM 716 C CA . PHE A 1 94 ? -11.665 5.132 -6.088 1.00 76.38 94 PHE A CA 1
ATOM 717 C C . PHE A 1 94 ? -13.022 5.133 -6.801 1.00 76.38 94 PHE A C 1
ATOM 719 O O . PHE A 1 94 ? -13.942 5.770 -6.303 1.00 76.38 94 PHE A O 1
ATOM 726 N N . THR A 1 95 ? -13.139 4.459 -7.951 1.00 65.81 95 THR A N 1
ATOM 727 C CA . THR A 1 95 ? -14.382 4.354 -8.740 1.00 65.81 95 THR A CA 1
ATOM 728 C C . THR A 1 95 ? -15.162 3.108 -8.346 1.00 65.81 95 THR A C 1
ATOM 730 O O . THR A 1 95 ? -16.402 3.206 -8.227 1.00 65.81 95 THR A O 1
#

Secondary structure (DSSP, 8-state):
-HHHHHH---------S-SSSPPP----SS-EEEEEEESTTSHHHHHHHHHHHHHGGG-SSPPEEEEE-SSPPPSSHHHHHHHS--HHHHHTTT-

Foldseek 3Di:
DCCCVPPVDDDDDDDFPDLVVGDDDDADAEAEAFDAADPVVDSVVVVLVVCCVPHVPRHNDRHHYHYFDPDPQDPDPVSNVVRGDDPVNVVVVVD

pLDDT: mean 91.85, std 8.07, range [58.09, 97.44]

Sequence (95 aa):
LKLFLENEYAVDVIIPTQIKPLPSFPPMKNVLIVEEAPTAHGWGAEVAAQLAATQFYTLEAPIARLGADAHPIPASKSLETASLPQIETIFQFFT